Protein AF-A0A3P1W1K5-F1 (afdb_monomer_lite)

Sequence (170 aa):
MNVFEINNDNYIVKVIEEMDLRGAGVGTDLFSYENKNNKKYIGCGTLILIGYDTKKEYLYGKSEYGDKENGIGIYQDNNILIESDNLYAEHKTTEESDYSFKLLKKQCTEYFILNLKTGEYKGSLSEEQQQKILSEKEIKTPMLPIQNFLKLNGKKIKNYEEYEPWMTEH

Foldseek 3Di:
DQKFWDDDPFKIWIWAFFDCPPVPPDTAGWTWIAGPVQRFTWGAAHWWFFFADPVRQKTWTWGAHDDPVPTFIWGDGRPDTQGLVCQVVVDPDPVSSVVSVVVSRVRRGWIWMAGSPPRDIDIRDDPVRSVVVCVVVVTDPPDDGVVVVSVVRTDDDDPPPDDDPSRVDD

Radius of gyration: 16.0 Å; chains: 1; bounding box: 38×36×47 Å

pLDDT: mean 76.84, std 14.33, range [36.53, 94.38]

Structure (mmCIF, N/CA/C/O backbone):
data_AF-A0A3P1W1K5-F1
#
_entry.id   AF-A0A3P1W1K5-F1
#
loop_
_atom_site.group_PDB
_atom_site.id
_atom_site.type_symbol
_atom_site.label_atom_id
_atom_site.label_alt_id
_atom_site.label_comp_id
_atom_site.label_asym_id
_atom_site.label_entity_id
_atom_site.label_seq_id
_atom_site.pdbx_PDB_ins_code
_atom_site.Cartn_x
_atom_site.Cartn_y
_atom_site.Cartn_z
_atom_site.occupancy
_atom_site.B_iso_or_equiv
_atom_site.auth_seq_id
_atom_site.auth_comp_id
_atom_site.auth_asym_id
_atom_site.auth_atom_id
_atom_site.pdbx_PDB_model_num
ATOM 1 N N . MET A 1 1 ? -1.890 -19.242 0.880 1.00 79.88 1 MET A N 1
ATOM 2 C CA . MET A 1 1 ? -1.490 -17.834 0.995 1.00 79.88 1 MET A CA 1
ATOM 3 C C . MET A 1 1 ? -2.543 -17.082 1.787 1.00 79.88 1 MET A C 1
ATOM 5 O O . MET A 1 1 ? -3.724 -17.398 1.626 1.00 79.88 1 MET A O 1
ATOM 9 N N . ASN A 1 2 ? -2.150 -16.177 2.680 1.00 84.81 2 ASN A N 1
ATOM 10 C CA . ASN A 1 2 ? -3.080 -15.253 3.324 1.00 84.81 2 ASN A CA 1
ATOM 11 C C . ASN A 1 2 ? -3.266 -14.013 2.442 1.00 84.81 2 ASN A C 1
ATOM 13 O O . ASN A 1 2 ? -2.295 -13.436 1.968 1.00 84.81 2 ASN A O 1
ATOM 17 N N . VAL A 1 3 ? -4.514 -13.605 2.225 1.00 85.94 3 VAL A N 1
ATOM 18 C CA . VAL A 1 3 ? -4.849 -12.417 1.432 1.00 85.94 3 VAL A CA 1
ATOM 19 C C . VAL A 1 3 ? -5.779 -11.534 2.243 1.00 85.94 3 VAL A C 1
ATOM 21 O O . VAL A 1 3 ? -6.835 -11.983 2.693 1.00 85.94 3 VAL A O 1
ATOM 24 N N . PHE A 1 4 ? -5.393 -10.282 2.445 1.00 88.56 4 PHE A N 1
ATOM 25 C CA . PHE A 1 4 ? -6.287 -9.248 2.945 1.00 88.56 4 PHE A CA 1
ATOM 26 C C . PHE A 1 4 ? -6.848 -8.475 1.757 1.00 88.56 4 PHE A C 1
ATOM 28 O O . PHE A 1 4 ? -6.081 -7.945 0.963 1.00 88.56 4 PHE A O 1
ATOM 35 N N . GLU A 1 5 ? -8.172 -8.411 1.644 1.00 90.06 5 GLU A N 1
ATOM 36 C CA . GLU A 1 5 ? -8.848 -7.700 0.561 1.00 90.06 5 GLU A CA 1
ATOM 37 C C . GLU A 1 5 ? -10.037 -6.910 1.103 1.00 90.06 5 GLU A C 1
ATOM 39 O O . GLU A 1 5 ? -10.877 -7.447 1.836 1.00 90.06 5 GLU A O 1
ATOM 44 N N . ILE A 1 6 ? -10.120 -5.647 0.691 1.00 88.19 6 ILE A N 1
ATOM 45 C CA . ILE A 1 6 ? -11.325 -4.829 0.776 1.00 88.19 6 ILE A CA 1
ATOM 46 C C . ILE A 1 6 ? -11.682 -4.413 -0.642 1.00 88.19 6 ILE A C 1
ATOM 48 O O . ILE A 1 6 ? -10.870 -3.815 -1.338 1.00 88.19 6 ILE A O 1
ATOM 52 N N . ASN A 1 7 ? -12.904 -4.726 -1.051 1.00 89.50 7 ASN A N 1
ATOM 53 C CA . ASN A 1 7 ? -13.404 -4.463 -2.389 1.00 89.50 7 ASN A CA 1
ATOM 54 C C . ASN A 1 7 ? -14.827 -3.913 -2.280 1.00 89.50 7 ASN A C 1
ATOM 56 O O . ASN A 1 7 ? -15.683 -4.513 -1.623 1.00 89.50 7 ASN A O 1
ATOM 60 N N . ASN A 1 8 ? -15.057 -2.751 -2.880 1.00 85.69 8 ASN A N 1
ATOM 61 C CA . ASN A 1 8 ? -16.378 -2.164 -3.047 1.00 85.69 8 ASN A CA 1
ATOM 62 C C . ASN A 1 8 ? -16.465 -1.416 -4.384 1.00 85.69 8 ASN A C 1
ATOM 64 O O . ASN A 1 8 ? -15.518 -1.387 -5.168 1.00 85.69 8 ASN A O 1
ATOM 68 N N . ASP A 1 9 ? -17.608 -0.775 -4.626 1.00 85.81 9 ASP A N 1
ATOM 69 C CA . ASP A 1 9 ? -17.889 -0.085 -5.888 1.00 85.81 9 ASP A CA 1
ATOM 70 C C . ASP A 1 9 ? -16.880 1.032 -6.226 1.00 85.81 9 ASP A C 1
ATOM 72 O O . ASP A 1 9 ? -16.671 1.334 -7.400 1.00 85.81 9 ASP A O 1
ATOM 76 N N . ASN A 1 10 ? -16.233 1.629 -5.220 1.00 86.44 10 ASN A N 1
ATOM 77 C CA . ASN A 1 10 ? -15.352 2.787 -5.379 1.00 86.44 10 ASN A CA 1
ATOM 78 C C . ASN A 1 10 ? -13.867 2.420 -5.455 1.00 86.44 10 ASN A C 1
ATOM 80 O O . ASN A 1 10 ? -13.106 3.086 -6.163 1.00 86.44 10 ASN A O 1
ATOM 84 N N . TYR A 1 11 ? -13.434 1.413 -4.696 1.00 89.81 11 TYR A N 1
ATOM 85 C CA . TYR A 1 11 ? -12.019 1.082 -4.577 1.00 89.81 11 TYR A CA 1
ATOM 86 C C . TYR A 1 11 ? -11.777 -0.376 -4.173 1.00 89.81 11 TYR A C 1
ATOM 88 O O . TYR A 1 11 ? -12.639 -1.050 -3.598 1.00 89.81 11 TYR A O 1
ATOM 96 N N . ILE A 1 12 ? -10.557 -0.827 -4.447 1.00 88.88 12 ILE A N 1
ATOM 97 C CA . ILE A 1 12 ? -10.029 -2.137 -4.099 1.00 88.88 12 ILE A CA 1
ATOM 98 C C . ILE A 1 12 ? -8.686 -1.935 -3.393 1.00 88.88 12 ILE A C 1
ATOM 100 O O . ILE A 1 12 ? -7.846 -1.160 -3.838 1.00 88.88 12 ILE A O 1
ATOM 104 N N . VAL A 1 13 ? -8.489 -2.620 -2.272 1.00 89.38 13 VAL A N 1
ATOM 105 C CA . VAL A 1 13 ? -7.210 -2.722 -1.558 1.00 89.38 13 VAL A CA 1
ATOM 106 C C . VAL A 1 13 ? -6.915 -4.191 -1.380 1.00 89.38 13 VAL A C 1
ATOM 108 O O . VAL A 1 13 ? -7.760 -4.919 -0.853 1.00 89.38 13 VAL A O 1
ATOM 111 N N . LYS A 1 14 ? -5.708 -4.609 -1.746 1.00 87.94 14 LYS A N 1
ATOM 112 C CA . LYS A 1 14 ? -5.222 -5.965 -1.525 1.00 87.94 14 LYS A CA 1
ATOM 113 C C . LYS A 1 14 ? -3.825 -5.948 -0.924 1.00 87.94 14 LYS A C 1
ATOM 115 O O . LYS A 1 14 ? -2.962 -5.171 -1.325 1.00 87.94 14 LYS A O 1
ATOM 120 N N . VAL A 1 15 ? -3.621 -6.835 0.042 1.00 86.75 15 VAL A N 1
ATOM 121 C CA . VAL A 1 15 ? -2.298 -7.212 0.530 1.00 86.75 15 VAL A CA 1
ATOM 122 C C . VAL A 1 15 ? -2.193 -8.722 0.480 1.00 86.75 15 VAL A C 1
ATOM 124 O O . VAL A 1 15 ? -3.007 -9.431 1.082 1.00 86.75 15 VAL A O 1
ATOM 127 N N . ILE A 1 16 ? -1.204 -9.202 -0.255 1.00 80.69 16 ILE A N 1
ATOM 128 C CA . ILE A 1 16 ? -1.030 -10.619 -0.546 1.00 80.69 16 ILE A CA 1
ATOM 129 C C . ILE A 1 16 ? 0.242 -11.085 0.156 1.00 80.69 16 ILE A C 1
ATOM 131 O O . ILE A 1 16 ? 1.304 -10.519 -0.074 1.00 80.69 16 ILE A O 1
ATOM 135 N N . GLU A 1 17 ? 0.116 -12.085 1.033 1.00 78.25 17 GLU A N 1
ATOM 136 C CA . GLU A 1 17 ? 1.265 -12.706 1.702 1.00 78.25 17 GLU A CA 1
ATOM 137 C C . GLU A 1 17 ? 2.179 -13.368 0.673 1.00 78.25 17 GLU A C 1
ATOM 139 O O . GLU A 1 17 ? 1.679 -14.015 -0.237 1.00 78.25 17 GLU A O 1
ATOM 144 N N . GLU A 1 18 ? 3.491 -13.258 0.849 1.00 66.44 18 GLU A N 1
ATOM 145 C CA . GLU A 1 18 ? 4.524 -13.916 0.035 1.00 66.44 18 GLU A CA 1
ATOM 146 C C . GLU A 1 18 ? 4.130 -15.239 -0.669 1.00 66.44 18 GLU A C 1
ATOM 148 O O . GLU A 1 18 ? 3.812 -16.255 -0.038 1.00 66.44 18 GLU A O 1
ATOM 153 N N . MET A 1 19 ? 4.289 -15.252 -1.996 1.00 55.31 19 MET A N 1
ATOM 154 C CA . MET A 1 19 ? 4.485 -16.445 -2.825 1.00 55.31 19 MET A CA 1
ATOM 155 C C . MET A 1 19 ? 5.714 -16.222 -3.717 1.00 55.31 19 MET A C 1
ATOM 157 O O . MET A 1 19 ? 5.918 -15.110 -4.201 1.00 55.31 19 MET A O 1
ATOM 161 N N . ASP A 1 20 ? 6.492 -17.282 -3.975 1.00 52.34 20 ASP A N 1
ATOM 162 C CA . ASP A 1 20 ? 7.508 -17.337 -5.041 1.00 52.34 20 ASP A CA 1
ATOM 163 C C . ASP A 1 20 ? 6.815 -17.224 -6.411 1.00 52.34 20 ASP A C 1
ATOM 165 O O . ASP A 1 20 ? 6.586 -18.202 -7.129 1.00 52.34 20 ASP A O 1
ATOM 169 N N . LEU A 1 21 ? 6.396 -16.014 -6.758 1.00 46.38 21 LEU A N 1
ATOM 170 C CA . LEU A 1 21 ? 5.719 -15.710 -8.002 1.00 46.38 21 LEU A CA 1
ATOM 171 C C . LEU A 1 21 ? 6.785 -15.488 -9.081 1.00 46.38 21 LEU A C 1
ATOM 173 O O . LEU A 1 21 ? 7.549 -14.534 -9.025 1.00 46.38 21 LEU A O 1
ATOM 177 N N . ARG A 1 22 ? 6.799 -16.374 -10.088 1.00 44.44 22 ARG A N 1
ATOM 178 C CA . ARG A 1 22 ? 7.673 -16.359 -11.287 1.00 44.44 22 ARG A CA 1
ATOM 179 C C . ARG A 1 22 ? 9.096 -16.922 -11.134 1.00 44.44 22 ARG A C 1
ATOM 181 O O . ARG A 1 22 ? 9.934 -16.667 -11.991 1.00 44.44 22 ARG A O 1
ATOM 188 N N . GLY A 1 23 ? 9.396 -17.726 -10.111 1.00 36.53 23 GLY A N 1
ATOM 189 C CA . GLY A 1 23 ? 10.685 -18.445 -10.017 1.00 36.53 23 GLY A CA 1
ATOM 190 C C . GLY A 1 23 ? 11.927 -17.559 -9.817 1.00 36.53 23 GLY A C 1
ATOM 191 O O . GLY A 1 23 ? 13.026 -18.082 -9.638 1.00 36.53 23 GLY A O 1
ATOM 192 N N . ALA A 1 24 ? 11.756 -16.238 -9.795 1.00 39.03 24 ALA A N 1
ATOM 193 C CA . ALA A 1 24 ? 12.691 -15.286 -9.231 1.00 39.03 24 ALA A CA 1
ATOM 194 C C . ALA A 1 24 ? 12.308 -15.132 -7.757 1.00 39.03 24 ALA A C 1
ATOM 196 O O . ALA A 1 24 ? 11.242 -14.608 -7.450 1.00 39.03 24 ALA A O 1
ATOM 197 N N . GLY A 1 25 ? 13.123 -15.692 -6.862 1.00 39.62 25 GLY A N 1
ATOM 198 C CA . GLY A 1 25 ? 12.859 -15.774 -5.424 1.00 39.62 25 GLY A CA 1
ATOM 199 C C . GLY A 1 25 ? 12.844 -14.416 -4.723 1.00 39.62 25 GLY A C 1
ATOM 200 O O . GLY A 1 25 ? 13.736 -14.114 -3.934 1.00 39.62 25 GLY A O 1
ATOM 201 N N . VAL A 1 26 ? 11.835 -13.598 -5.006 1.00 45.59 26 VAL A N 1
ATOM 202 C CA . VAL A 1 26 ? 11.557 -12.345 -4.309 1.00 45.59 26 VAL A CA 1
ATOM 203 C C . VAL A 1 26 ? 10.178 -12.458 -3.696 1.00 45.59 26 VAL A C 1
ATOM 205 O O . VAL A 1 26 ? 9.188 -11.905 -4.171 1.00 45.59 26 VAL A O 1
ATOM 208 N N . GLY A 1 27 ? 10.137 -13.233 -2.619 1.00 51.47 27 GLY A N 1
ATOM 209 C CA . GLY A 1 27 ? 9.037 -13.201 -1.686 1.00 51.47 27 GLY A CA 1
ATOM 210 C C . GLY A 1 27 ? 8.935 -11.796 -1.093 1.00 51.47 27 GLY A C 1
ATOM 211 O O . GLY A 1 27 ? 9.810 -11.338 -0.364 1.00 51.47 27 GLY A O 1
ATOM 212 N N . THR A 1 28 ? 7.864 -11.082 -1.433 1.00 61.91 28 THR A N 1
ATOM 213 C CA . THR A 1 28 ? 7.465 -9.903 -0.672 1.00 61.91 28 THR A CA 1
ATOM 214 C C . THR A 1 28 ? 5.946 -9.812 -0.543 1.00 61.91 28 THR A C 1
ATOM 216 O O . THR A 1 28 ? 5.216 -10.263 -1.425 1.00 61.91 28 THR A O 1
ATOM 219 N N . ASP A 1 29 ? 5.467 -9.248 0.572 1.00 71.69 29 ASP A N 1
ATOM 220 C CA . ASP A 1 29 ? 4.042 -9.003 0.813 1.00 71.69 29 ASP A CA 1
ATOM 221 C C . ASP A 1 29 ? 3.542 -7.876 -0.105 1.00 71.69 29 ASP A C 1
ATOM 223 O O . ASP A 1 29 ? 3.778 -6.694 0.160 1.00 71.69 29 ASP A O 1
ATOM 227 N N . LEU A 1 30 ? 2.885 -8.236 -1.206 1.00 77.19 30 LEU A N 1
ATOM 228 C CA . LEU A 1 30 ? 2.544 -7.311 -2.285 1.00 77.19 30 LEU A CA 1
ATOM 229 C C . LEU A 1 30 ? 1.397 -6.375 -1.892 1.00 77.19 30 LEU A C 1
ATOM 231 O O . LEU A 1 30 ? 0.332 -6.837 -1.472 1.00 77.19 30 LEU A O 1
ATOM 235 N N . PHE A 1 31 ? 1.596 -5.070 -2.093 1.00 85.44 31 PHE A N 1
ATOM 236 C CA . PHE A 1 31 ? 0.558 -4.050 -1.948 1.00 85.44 31 PHE A CA 1
ATOM 237 C C . PHE A 1 31 ? -0.086 -3.699 -3.293 1.00 85.44 31 PHE A C 1
ATOM 239 O O . PHE A 1 31 ? 0.603 -3.359 -4.256 1.00 85.44 31 PHE A O 1
ATOM 246 N N . SER A 1 32 ? -1.419 -3.725 -3.334 1.00 86.69 32 SER A N 1
ATOM 247 C CA . SER A 1 32 ? -2.221 -3.246 -4.461 1.00 86.69 32 SER A CA 1
ATOM 248 C C . SER A 1 32 ? -3.358 -2.353 -3.959 1.00 86.69 32 SER A C 1
ATOM 250 O O . SER A 1 32 ? -4.047 -2.670 -2.983 1.00 86.69 32 SER A O 1
ATOM 252 N N . TYR A 1 33 ? -3.552 -1.221 -4.622 1.00 88.44 33 TYR A N 1
ATOM 253 C CA . TYR A 1 33 ? -4.627 -0.272 -4.380 1.00 88.44 33 TYR A CA 1
ATOM 254 C C . TYR A 1 33 ? -5.143 0.284 -5.704 1.00 88.44 33 TYR A C 1
ATOM 256 O O . TYR A 1 33 ? -4.390 0.826 -6.507 1.00 88.44 33 TYR A O 1
ATOM 264 N N . GLU A 1 34 ? -6.451 0.212 -5.894 1.00 88.44 34 GLU A N 1
ATOM 265 C CA . GLU A 1 34 ? -7.160 0.767 -7.036 1.00 88.44 34 GLU A CA 1
ATOM 266 C C . GLU A 1 34 ? -8.309 1.632 -6.530 1.00 88.44 34 GLU A C 1
ATOM 268 O O . GLU A 1 34 ? -9.124 1.189 -5.726 1.00 88.44 34 GLU A O 1
ATOM 273 N N . ASN A 1 35 ? -8.431 2.847 -7.049 1.00 87.06 35 ASN A N 1
ATOM 274 C CA . ASN A 1 35 ? -9.591 3.699 -6.851 1.00 87.06 35 ASN A CA 1
ATOM 275 C C . ASN A 1 35 ? -10.105 4.192 -8.197 1.00 87.06 35 ASN A C 1
ATOM 277 O O . ASN A 1 35 ? -9.464 4.968 -8.911 1.00 87.06 35 ASN A O 1
ATOM 281 N N . LYS A 1 36 ? -11.306 3.720 -8.524 1.00 80.69 36 LYS A N 1
ATOM 282 C CA . LYS A 1 36 ? -11.942 3.919 -9.826 1.00 80.69 36 LYS A CA 1
ATOM 283 C C . LYS A 1 36 ? -12.415 5.355 -10.011 1.00 80.69 36 LYS A C 1
ATOM 285 O O . LYS A 1 36 ? -12.452 5.850 -11.135 1.00 80.69 36 LYS A O 1
ATOM 290 N N . ASN A 1 37 ? -12.734 6.044 -8.914 1.00 82.62 37 ASN A N 1
ATOM 291 C CA . ASN A 1 37 ? -13.296 7.391 -8.954 1.00 82.62 37 ASN A CA 1
ATOM 292 C C . ASN A 1 37 ? -12.262 8.437 -9.377 1.00 82.62 37 ASN A C 1
ATOM 294 O O . ASN A 1 37 ? -12.593 9.359 -10.119 1.00 82.62 37 ASN A O 1
ATOM 298 N N . ASN A 1 38 ? -11.015 8.300 -8.922 1.00 81.31 38 ASN A N 1
ATOM 299 C CA . ASN A 1 38 ? -9.927 9.226 -9.248 1.00 81.31 38 ASN A CA 1
ATOM 300 C C . ASN A 1 38 ? -8.841 8.608 -10.140 1.00 81.31 38 ASN A C 1
ATOM 302 O O . ASN A 1 38 ? -7.794 9.225 -10.325 1.00 81.31 38 ASN A O 1
ATOM 306 N N . LYS A 1 39 ? -9.097 7.419 -10.708 1.00 81.50 39 LYS A N 1
ATOM 307 C CA . LYS A 1 39 ? -8.153 6.675 -11.556 1.00 81.50 39 LYS A CA 1
ATOM 308 C C . LYS A 1 39 ? -6.775 6.552 -10.905 1.00 81.50 39 LYS A C 1
ATOM 310 O O . LYS A 1 39 ? -5.754 6.839 -11.531 1.00 81.50 39 LYS A O 1
ATOM 315 N N . LYS A 1 40 ? -6.762 6.187 -9.625 1.00 84.81 40 LYS A N 1
ATOM 316 C CA . LYS A 1 40 ? -5.529 5.970 -8.877 1.00 84.81 40 LYS A CA 1
ATOM 317 C C . LYS A 1 40 ? -5.263 4.480 -8.770 1.00 84.81 40 LYS A C 1
ATOM 319 O O . LYS A 1 40 ? -6.065 3.771 -8.171 1.00 84.81 40 LYS A O 1
ATOM 324 N N . TYR A 1 41 ? -4.147 4.032 -9.325 1.00 84.94 41 TYR A N 1
ATOM 325 C CA . TYR A 1 41 ? -3.749 2.629 -9.342 1.00 84.94 41 TYR A CA 1
ATOM 326 C C . TYR A 1 41 ? -2.321 2.532 -8.825 1.00 84.94 41 TYR A C 1
ATOM 328 O O . TYR A 1 41 ? -1.423 3.203 -9.320 1.00 84.94 41 TYR A O 1
ATOM 336 N N . ILE A 1 42 ? -2.115 1.740 -7.787 1.00 83.12 42 ILE A N 1
ATOM 337 C CA . ILE A 1 42 ? -0.814 1.498 -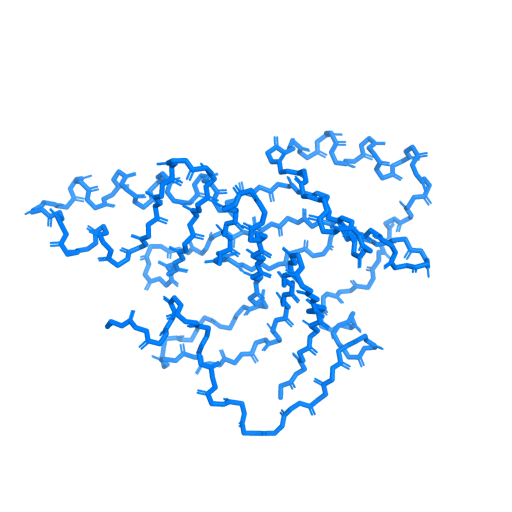7.182 1.00 83.12 42 ILE A CA 1
ATOM 338 C C . ILE A 1 42 ? -0.712 -0.006 -7.033 1.00 83.12 42 ILE A C 1
ATOM 340 O O . ILE A 1 42 ? -1.339 -0.584 -6.157 1.00 83.12 42 ILE A O 1
ATOM 344 N N . GLY A 1 43 ? 0.058 -0.636 -7.901 1.00 77.88 43 GLY A N 1
ATOM 345 C CA . GLY A 1 43 ? 0.435 -2.035 -7.788 1.00 77.88 43 GLY A CA 1
ATOM 346 C C . GLY A 1 43 ? 1.941 -2.076 -7.723 1.00 77.88 43 GLY A C 1
ATOM 347 O O . GLY A 1 43 ? 2.583 -2.344 -8.729 1.00 77.88 43 GLY A O 1
ATOM 348 N N . CYS A 1 44 ? 2.514 -1.707 -6.583 1.00 72.88 44 CYS A N 1
ATOM 349 C CA . CYS A 1 44 ? 3.957 -1.684 -6.443 1.00 72.88 44 CYS A CA 1
ATOM 350 C C . CYS A 1 44 ? 4.395 -2.170 -5.070 1.00 72.88 44 CYS A C 1
ATOM 352 O O . CYS A 1 44 ? 3.886 -1.699 -4.058 1.00 72.88 44 CYS A O 1
ATOM 354 N N . GLY A 1 45 ? 5.459 -2.971 -5.061 1.00 71.44 45 GLY A N 1
ATOM 355 C CA . GLY A 1 45 ? 6.343 -3.092 -3.910 1.00 71.44 45 GLY A CA 1
ATOM 356 C C . GLY A 1 45 ? 5.792 -3.851 -2.703 1.00 71.44 45 GLY A C 1
ATOM 357 O O . GLY A 1 45 ? 4.645 -4.295 -2.644 1.00 71.44 45 GLY A O 1
ATOM 358 N N . THR A 1 46 ? 6.678 -4.010 -1.727 1.00 80.88 46 THR A N 1
ATOM 359 C CA . THR A 1 46 ? 6.406 -4.659 -0.448 1.00 80.88 46 THR A CA 1
ATOM 360 C C . THR A 1 46 ? 5.691 -3.699 0.487 1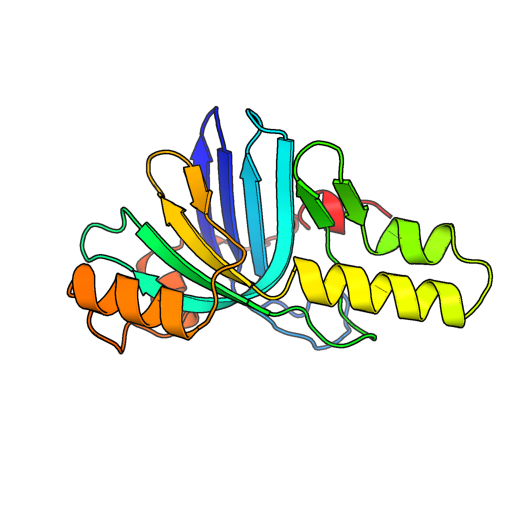.00 80.88 46 THR A C 1
ATOM 362 O O . THR A 1 46 ? 6.161 -2.578 0.706 1.00 80.88 46 THR A O 1
ATOM 365 N N . LEU A 1 47 ? 4.601 -4.144 1.112 1.00 85.44 47 LEU A N 1
ATOM 3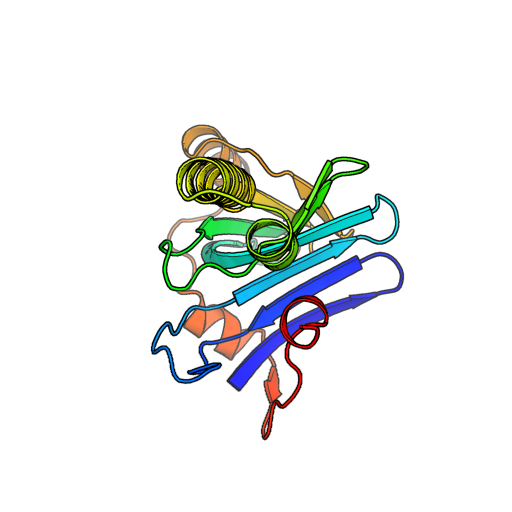66 C CA . LEU A 1 47 ? 3.994 -3.400 2.204 1.00 85.44 47 LEU A CA 1
ATOM 367 C C . LEU A 1 47 ? 4.803 -3.567 3.492 1.00 85.44 47 LEU A C 1
ATOM 369 O O . LEU A 1 47 ? 4.796 -4.624 4.121 1.00 85.44 47 LEU A O 1
ATOM 373 N N . ILE A 1 48 ? 5.374 -2.471 3.976 1.00 86.75 48 ILE A N 1
ATOM 374 C CA . ILE A 1 48 ? 5.819 -2.353 5.361 1.00 86.75 48 ILE A CA 1
ATOM 375 C C . ILE A 1 48 ? 4.694 -1.720 6.173 1.00 86.75 48 ILE A C 1
ATOM 377 O O . ILE A 1 48 ? 4.356 -0.543 6.016 1.00 86.75 48 ILE A O 1
ATOM 381 N N . LEU A 1 49 ? 4.109 -2.511 7.070 1.00 87.44 49 LEU A N 1
ATOM 382 C CA . LEU A 1 49 ? 3.075 -2.038 7.980 1.00 87.44 49 LEU A CA 1
ATOM 383 C C . LEU A 1 49 ? 3.699 -1.173 9.080 1.00 87.44 49 LEU A C 1
ATOM 385 O O . LEU A 1 49 ? 4.401 -1.674 9.955 1.00 87.44 49 LEU A O 1
ATOM 389 N N . ILE A 1 50 ? 3.417 0.127 9.046 1.00 88.44 50 ILE A N 1
ATOM 390 C CA . ILE A 1 50 ? 3.894 1.086 10.049 1.00 88.44 50 ILE A CA 1
ATOM 391 C C . ILE A 1 50 ? 2.893 1.184 11.207 1.00 88.44 50 ILE A C 1
ATOM 393 O O . ILE A 1 50 ? 3.277 1.327 12.367 1.00 88.44 50 ILE A O 1
ATOM 397 N N . GLY A 1 51 ? 1.598 1.064 10.911 1.00 86.31 51 GLY A N 1
ATOM 398 C CA . GLY A 1 51 ? 0.562 1.010 11.930 1.00 86.31 51 GLY A 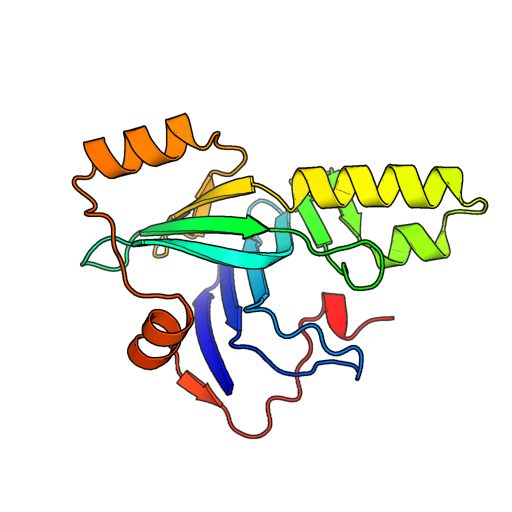CA 1
ATOM 399 C C . GLY A 1 51 ? -0.846 0.792 11.386 1.00 86.31 51 GLY A C 1
ATOM 400 O O . GLY A 1 51 ? -1.094 0.822 10.184 1.00 86.31 51 GLY A O 1
ATOM 401 N N . TYR A 1 52 ? -1.790 0.586 12.295 1.00 84.38 52 TYR A N 1
ATOM 402 C CA . TYR A 1 52 ? -3.226 0.593 12.028 1.00 84.38 52 TYR A CA 1
ATOM 403 C C . TYR A 1 52 ? -3.950 0.998 13.312 1.00 84.38 52 TYR A C 1
ATOM 405 O O . TYR A 1 52 ? -3.425 0.809 14.410 1.00 84.38 52 TYR A O 1
ATOM 413 N N . ASP A 1 53 ? -5.137 1.583 13.210 1.00 81.44 53 ASP A N 1
ATOM 414 C CA . ASP A 1 53 ? -5.947 1.875 14.393 1.00 81.44 53 ASP A CA 1
ATOM 415 C C . ASP A 1 53 ? -6.691 0.622 14.879 1.00 81.44 53 ASP A C 1
ATOM 417 O O . ASP A 1 53 ? -6.964 -0.309 14.126 1.00 81.44 53 ASP A O 1
ATOM 421 N N . THR A 1 54 ? -7.064 0.571 16.159 1.00 77.00 54 THR A N 1
ATOM 422 C CA . THR A 1 54 ? -7.728 -0.617 16.737 1.00 77.00 54 THR A CA 1
ATOM 423 C C . THR A 1 54 ? -9.065 -0.948 16.071 1.00 77.00 54 THR A C 1
ATOM 425 O O . THR A 1 54 ? -9.492 -2.104 16.084 1.00 77.00 54 THR A O 1
ATOM 428 N N . LYS A 1 55 ? -9.710 0.053 15.462 1.00 80.94 55 LYS A N 1
ATOM 429 C CA . LYS A 1 55 ? -10.946 -0.092 14.686 1.00 80.94 55 LYS A CA 1
ATOM 430 C C . LYS A 1 55 ? -10.703 -0.505 13.231 1.00 80.94 55 LYS A C 1
ATOM 432 O O . LYS A 1 55 ? -11.680 -0.794 12.545 1.00 80.94 55 LYS A O 1
ATOM 437 N N . LYS A 1 56 ? -9.441 -0.571 12.788 1.00 75.88 56 LYS A N 1
ATOM 438 C CA . LYS A 1 56 ? -9.017 -0.915 11.422 1.00 75.88 56 LYS A CA 1
ATOM 439 C C . LYS A 1 56 ? -9.691 -0.028 10.372 1.00 75.88 56 LYS A C 1
ATOM 441 O O . LYS A 1 56 ? -10.061 -0.487 9.299 1.00 75.88 56 LYS A O 1
ATOM 446 N N . GLU A 1 57 ? -9.910 1.235 10.717 1.00 87.75 57 GLU A N 1
ATOM 447 C CA . GLU A 1 57 ? -10.368 2.264 9.796 1.00 87.75 57 GLU A CA 1
ATOM 448 C C . GLU A 1 57 ? -9.213 2.812 8.961 1.00 87.75 57 GLU A C 1
ATOM 450 O O . GLU A 1 57 ? -9.433 3.194 7.818 1.00 87.75 57 GLU A O 1
ATOM 455 N N . TYR A 1 58 ? -7.991 2.817 9.495 1.00 90.50 58 TYR A N 1
ATOM 456 C CA . TYR A 1 58 ? -6.824 3.350 8.802 1.00 90.50 58 TYR A CA 1
ATOM 457 C C . TYR A 1 58 ? -5.688 2.339 8.762 1.00 90.50 58 TYR A C 1
ATOM 459 O O . TYR A 1 58 ? -5.326 1.741 9.778 1.00 90.50 58 TYR A O 1
ATOM 467 N N . LEU A 1 59 ? -5.090 2.217 7.582 1.00 90.50 59 LEU A N 1
ATOM 468 C CA . LEU A 1 59 ? -3.822 1.545 7.363 1.00 90.50 59 LEU A CA 1
ATOM 469 C C . LEU A 1 59 ? -2.736 2.608 7.177 1.00 90.50 59 LEU A C 1
ATOM 471 O O . LEU A 1 59 ? -2.865 3.502 6.340 1.00 90.50 59 LEU A O 1
ATOM 475 N N . TYR A 1 60 ? -1.670 2.500 7.960 1.00 91.94 60 TYR A N 1
ATOM 476 C CA . TYR A 1 60 ? -0.491 3.352 7.889 1.00 91.94 60 TYR A CA 1
ATOM 477 C C . TYR A 1 60 ? 0.645 2.491 7.363 1.00 91.94 60 TYR A C 1
ATOM 479 O O . TYR A 1 60 ? 1.110 1.576 8.048 1.00 91.94 60 TYR A O 1
ATOM 487 N N . GLY A 1 61 ? 1.071 2.757 6.139 1.00 90.75 61 GLY A N 1
ATOM 488 C CA . GLY A 1 61 ? 2.013 1.898 5.443 1.00 90.75 61 GLY A CA 1
ATOM 489 C C . GLY A 1 61 ? 3.177 2.671 4.861 1.00 90.75 61 GLY A C 1
ATOM 490 O O . GLY A 1 61 ? 3.146 3.895 4.723 1.00 90.75 61 GLY A O 1
ATOM 491 N N . LYS A 1 62 ? 4.205 1.913 4.516 1.00 90.00 62 LYS A N 1
ATOM 492 C CA . LYS A 1 62 ? 5.207 2.297 3.541 1.00 90.00 62 LYS A CA 1
ATOM 493 C C . LYS A 1 62 ? 5.184 1.235 2.456 1.00 90.00 62 LYS A C 1
ATOM 495 O O . LYS A 1 62 ? 5.266 0.051 2.767 1.00 90.00 62 LYS A O 1
ATOM 500 N N . SER A 1 63 ? 5.036 1.658 1.213 1.00 86.88 63 SER A N 1
ATOM 501 C CA . SER A 1 63 ? 5.315 0.794 0.072 1.00 86.88 63 SER A CA 1
ATOM 502 C C . SER A 1 63 ? 6.805 0.910 -0.234 1.00 86.88 63 SER A C 1
ATOM 504 O O . SER A 1 63 ? 7.335 2.022 -0.250 1.00 86.88 63 SER A O 1
ATOM 506 N N . GLU A 1 64 ? 7.498 -0.209 -0.427 1.00 83.69 64 GLU A N 1
ATOM 507 C CA . GLU A 1 64 ? 8.896 -0.229 -0.860 1.00 83.69 64 GLU A CA 1
ATOM 508 C C . GLU A 1 64 ? 9.036 -0.957 -2.187 1.00 83.69 64 GLU A C 1
ATOM 510 O O . GLU A 1 64 ? 8.738 -2.143 -2.307 1.00 83.69 64 GLU A O 1
ATOM 515 N N . TYR A 1 65 ? 9.516 -0.239 -3.199 1.00 74.94 65 TYR A N 1
ATOM 516 C CA . TYR A 1 65 ? 9.789 -0.842 -4.490 1.00 74.94 65 TYR A CA 1
ATOM 517 C C . TYR A 1 65 ? 11.103 -1.627 -4.455 1.00 74.94 65 TYR A C 1
ATOM 519 O O . TYR A 1 65 ? 12.128 -1.111 -3.994 1.00 74.94 65 TYR A O 1
ATOM 527 N N . GLY A 1 66 ? 11.061 -2.859 -4.967 1.00 68.25 66 GLY A N 1
ATOM 528 C CA . GLY A 1 66 ? 12.200 -3.772 -4.999 1.00 68.25 66 GLY A CA 1
ATOM 529 C C . GLY A 1 66 ? 13.359 -3.308 -5.889 1.00 68.25 66 GLY A C 1
ATOM 530 O O . GLY A 1 66 ? 13.385 -2.200 -6.435 1.00 68.25 66 GLY A O 1
ATOM 531 N N . ASP A 1 67 ? 14.358 -4.176 -6.025 1.00 63.38 67 ASP A N 1
ATOM 532 C CA . ASP A 1 67 ? 15.524 -3.929 -6.873 1.00 63.38 67 ASP A CA 1
ATOM 533 C C . ASP A 1 67 ? 15.235 -4.132 -8.366 1.00 63.38 67 ASP A C 1
ATOM 535 O O . ASP A 1 67 ? 14.230 -4.724 -8.759 1.00 63.38 67 ASP A O 1
ATOM 539 N N . LYS A 1 68 ? 16.147 -3.623 -9.208 1.00 56.22 68 LYS A N 1
ATOM 540 C CA . LYS A 1 68 ? 16.019 -3.542 -10.677 1.00 56.22 68 LYS A CA 1
ATOM 541 C C . LYS A 1 68 ? 15.659 -4.853 -11.365 1.00 56.22 68 LYS A C 1
ATOM 543 O O . LYS A 1 68 ? 15.004 -4.835 -12.397 1.00 56.22 68 LYS A O 1
ATOM 548 N N . GLU A 1 69 ? 16.069 -5.971 -10.788 1.00 55.56 69 GLU A N 1
ATOM 549 C CA . GLU A 1 69 ? 15.874 -7.295 -11.374 1.00 55.56 69 GLU A CA 1
ATOM 550 C C . GLU A 1 69 ? 14.486 -7.889 -11.086 1.00 55.56 69 GLU A C 1
ATOM 552 O O . GLU A 1 69 ? 14.089 -8.822 -11.773 1.00 55.56 69 GLU A O 1
ATOM 557 N N . ASN A 1 70 ? 13.736 -7.347 -10.114 1.00 54.53 70 ASN A N 1
ATOM 558 C CA . ASN A 1 70 ? 12.480 -7.942 -9.628 1.00 54.53 70 ASN A CA 1
ATOM 559 C C . ASN A 1 70 ? 11.338 -6.930 -9.412 1.00 54.53 70 ASN A C 1
ATOM 561 O O . ASN A 1 70 ? 10.239 -7.308 -9.012 1.00 54.53 70 ASN A O 1
ATOM 565 N N . GLY A 1 71 ? 11.583 -5.639 -9.647 1.00 56.38 71 GLY A N 1
ATOM 566 C CA . GLY A 1 71 ? 10.556 -4.608 -9.569 1.00 56.38 71 GLY A CA 1
ATOM 567 C C . GLY A 1 71 ? 9.660 -4.635 -10.804 1.00 56.38 71 GLY A C 1
ATOM 568 O O . GLY A 1 71 ? 10.056 -4.127 -11.852 1.00 56.38 71 GLY A O 1
ATOM 569 N N . ILE A 1 72 ? 8.460 -5.193 -10.656 1.00 62.31 72 ILE A N 1
ATOM 570 C CA . ILE A 1 72 ? 7.327 -5.010 -11.571 1.00 62.31 72 ILE A CA 1
ATOM 571 C C . ILE A 1 72 ? 6.311 -4.152 -10.821 1.00 62.31 72 ILE A C 1
ATOM 573 O O . ILE A 1 72 ? 6.079 -4.372 -9.627 1.00 62.31 72 ILE A O 1
ATOM 577 N N . GLY A 1 73 ? 5.729 -3.157 -11.483 1.00 70.25 73 GLY A N 1
ATOM 578 C CA . GLY A 1 73 ? 4.674 -2.381 -10.857 1.00 70.25 73 GLY A CA 1
ATOM 579 C C . GLY A 1 73 ? 4.037 -1.321 -11.735 1.00 70.25 73 GLY A C 1
ATOM 580 O O . GLY A 1 73 ? 4.604 -0.874 -12.733 1.00 70.25 73 GLY A O 1
ATOM 581 N N . ILE A 1 74 ? 2.847 -0.913 -11.308 1.00 73.25 74 ILE A N 1
ATOM 582 C CA . ILE A 1 74 ? 2.051 0.151 -11.907 1.00 73.25 74 ILE A CA 1
ATOM 583 C C . ILE A 1 74 ? 1.862 1.276 -10.898 1.00 73.25 74 ILE A C 1
ATOM 585 O O . ILE A 1 74 ? 1.409 1.062 -9.772 1.00 73.25 74 ILE A O 1
ATOM 589 N N . TYR A 1 75 ? 2.177 2.492 -11.322 1.00 79.19 75 TYR A N 1
ATOM 590 C CA . TYR A 1 75 ? 1.769 3.705 -10.640 1.00 79.19 75 TYR A CA 1
ATOM 591 C C . TYR A 1 75 ? 0.962 4.566 -11.602 1.00 79.19 75 TYR A C 1
ATOM 593 O O . TYR A 1 75 ? 1.481 5.058 -12.605 1.00 79.19 75 TYR A O 1
ATOM 601 N N . GLN A 1 76 ? -0.298 4.790 -11.258 1.00 80.44 76 GLN A N 1
ATOM 602 C CA . GLN A 1 76 ? -1.168 5.731 -11.926 1.00 80.44 76 GLN A CA 1
ATOM 603 C C . GLN A 1 76 ? -1.761 6.708 -10.917 1.00 80.44 76 GLN A C 1
ATOM 605 O O . GLN A 1 76 ? -2.421 6.310 -9.956 1.00 80.44 76 GLN A O 1
ATOM 610 N N . ASP A 1 77 ? -1.572 7.998 -11.172 1.00 79.19 77 ASP A N 1
ATOM 611 C CA . ASP A 1 77 ? -2.270 9.071 -10.474 1.00 79.19 77 ASP A CA 1
ATOM 612 C C . ASP A 1 77 ? -2.772 10.080 -11.514 1.00 79.19 77 ASP A C 1
ATOM 614 O O . ASP A 1 77 ? -1.997 10.803 -12.151 1.00 79.19 77 ASP A O 1
ATOM 618 N N . ASN A 1 78 ? -4.091 10.100 -11.723 1.00 78.06 78 ASN A N 1
ATOM 619 C CA . ASN A 1 78 ? -4.750 10.880 -12.767 1.00 78.06 78 ASN A CA 1
ATOM 620 C C . ASN A 1 78 ? -4.202 10.565 -14.178 1.00 78.06 78 ASN A C 1
ATOM 622 O O . ASN A 1 78 ? -4.488 9.506 -14.737 1.00 78.06 78 ASN A O 1
ATOM 626 N N . ASN A 1 79 ? -3.449 11.502 -14.767 1.00 73.81 79 ASN A N 1
ATOM 627 C CA . ASN A 1 79 ? -2.882 11.396 -16.118 1.00 73.81 79 ASN A CA 1
ATOM 628 C C . ASN A 1 79 ? -1.447 10.852 -16.125 1.00 73.81 79 ASN A C 1
ATOM 630 O O . ASN A 1 79 ? -0.890 10.632 -17.197 1.00 73.81 79 ASN A O 1
ATOM 634 N N . ILE A 1 80 ? -0.824 10.700 -14.955 1.00 76.94 80 ILE A N 1
ATOM 635 C CA . ILE A 1 80 ? 0.503 10.101 -14.843 1.00 76.94 80 ILE A CA 1
ATOM 636 C C . ILE A 1 80 ? 0.285 8.598 -14.781 1.00 76.94 80 ILE A C 1
ATOM 638 O O . ILE A 1 80 ? -0.357 8.139 -13.844 1.00 76.94 80 ILE A O 1
ATOM 642 N N . LEU A 1 81 ? 0.809 7.866 -15.760 1.00 77.62 81 LEU A N 1
ATOM 643 C CA . LEU A 1 81 ? 0.861 6.408 -15.778 1.00 77.62 81 LEU A CA 1
ATOM 644 C C . LEU A 1 81 ? 2.313 5.987 -15.981 1.00 77.62 81 LEU A C 1
ATOM 646 O O . LEU A 1 81 ? 2.977 6.465 -16.901 1.00 77.62 81 LEU A O 1
ATOM 650 N N . ILE A 1 82 ? 2.804 5.124 -15.102 1.00 72.69 82 ILE A N 1
ATOM 651 C CA . ILE A 1 82 ? 4.120 4.505 -15.198 1.00 72.69 82 ILE A CA 1
ATOM 652 C C . ILE A 1 82 ? 3.914 3.020 -14.926 1.00 72.69 82 ILE A C 1
ATOM 654 O O . ILE A 1 82 ? 3.513 2.640 -13.830 1.00 72.69 82 ILE A O 1
ATOM 658 N N . GLU A 1 83 ? 4.197 2.194 -15.920 1.00 72.44 83 GLU A N 1
ATOM 659 C CA . GLU A 1 83 ? 4.065 0.740 -15.850 1.00 72.44 83 GLU A CA 1
ATOM 660 C C . GLU A 1 83 ? 5.400 0.128 -16.227 1.00 72.44 83 GLU A C 1
ATOM 662 O O . GLU A 1 83 ? 5.924 0.448 -17.292 1.00 72.44 83 GLU A O 1
ATOM 667 N N . SER A 1 84 ? 5.950 -0.744 -15.381 1.00 65.19 84 SER A N 1
ATOM 668 C CA . SER A 1 84 ? 7.249 -1.389 -15.617 1.00 65.19 84 SER A CA 1
ATOM 669 C C . SER A 1 84 ? 7.380 -1.986 -17.020 1.00 65.19 84 SER A C 1
ATOM 671 O O . SER A 1 84 ? 8.428 -1.843 -17.646 1.00 65.19 84 SER A O 1
ATOM 673 N N . ASP A 1 85 ? 6.313 -2.588 -17.540 1.00 60.84 85 ASP A N 1
ATOM 674 C CA . ASP A 1 85 ? 6.352 -3.366 -18.781 1.00 60.84 85 ASP A CA 1
ATOM 675 C C . ASP A 1 85 ? 6.408 -2.462 -20.021 1.00 60.84 85 ASP A C 1
ATOM 677 O O . ASP A 1 85 ? 7.164 -2.732 -20.959 1.00 60.84 85 ASP A O 1
ATOM 681 N N . ASN A 1 86 ? 5.734 -1.308 -19.972 1.00 57.31 86 ASN A N 1
ATOM 682 C CA . ASN A 1 86 ? 5.850 -0.269 -20.997 1.00 57.31 86 ASN A CA 1
ATOM 683 C C . ASN A 1 86 ? 7.247 0.368 -21.013 1.00 57.31 86 ASN A C 1
ATOM 685 O O . ASN A 1 86 ? 7.749 0.739 -22.071 1.00 57.31 86 ASN A O 1
ATOM 689 N N . LEU A 1 87 ? 7.943 0.409 -19.873 1.00 55.66 87 LEU A N 1
ATOM 690 C CA . LEU A 1 87 ? 9.319 0.911 -19.815 1.00 55.66 87 LEU A CA 1
ATOM 691 C C . LEU A 1 87 ? 10.299 -0.059 -20.503 1.00 55.66 87 LEU A C 1
ATOM 693 O O . LEU A 1 87 ? 11.242 0.378 -21.153 1.00 55.66 87 LEU A O 1
ATOM 697 N N . TYR A 1 88 ? 10.099 -1.376 -20.428 1.00 53.19 88 TYR A N 1
ATOM 698 C CA . TYR A 1 88 ? 10.964 -2.321 -21.151 1.00 53.19 88 TYR A CA 1
ATOM 699 C C . TYR A 1 88 ? 10.627 -2.429 -22.645 1.00 53.19 88 TYR A C 1
ATOM 701 O O . TYR A 1 88 ? 11.538 -2.617 -23.452 1.00 53.19 88 TYR A O 1
ATOM 709 N N . ALA A 1 89 ? 9.353 -2.291 -23.024 1.00 53.84 89 ALA A N 1
ATOM 710 C CA . ALA A 1 89 ? 8.917 -2.381 -24.417 1.00 53.84 89 ALA A CA 1
ATOM 711 C C . ALA A 1 89 ? 9.199 -1.104 -25.239 1.00 53.84 89 ALA A C 1
ATOM 713 O O . ALA A 1 89 ? 9.442 -1.198 -26.445 1.00 53.84 89 ALA A O 1
ATOM 714 N N . GLU A 1 90 ? 9.198 0.081 -24.614 1.00 52.72 90 GLU A N 1
ATOM 715 C CA . GLU A 1 90 ? 9.362 1.366 -25.315 1.00 52.72 90 GLU A CA 1
ATOM 716 C C . GLU A 1 90 ? 10.797 1.925 -25.303 1.00 52.72 90 GLU A C 1
ATOM 718 O O . GLU A 1 90 ? 11.127 2.790 -26.123 1.00 52.72 90 GLU A O 1
ATOM 723 N N . HIS A 1 91 ? 11.681 1.444 -24.422 1.00 54.88 91 HIS A N 1
ATOM 724 C CA . HIS A 1 91 ? 13.050 1.958 -24.316 1.00 54.88 91 HIS A CA 1
ATOM 725 C C . HIS A 1 91 ? 14.031 1.223 -25.229 1.00 54.88 91 HIS A C 1
ATOM 727 O O . HIS A 1 91 ? 14.190 0.005 -25.183 1.00 54.88 91 HIS A O 1
ATOM 733 N N . LYS A 1 92 ? 14.737 1.994 -26.064 1.00 57.16 92 LYS A N 1
ATOM 734 C CA . LYS A 1 92 ? 15.701 1.477 -27.050 1.00 57.16 92 LYS A CA 1
ATOM 735 C C . LYS A 1 92 ? 17.113 1.368 -26.471 1.00 57.16 92 LYS A C 1
ATOM 737 O O . LYS A 1 92 ? 17.987 0.787 -27.115 1.00 57.16 92 LYS A O 1
ATOM 742 N N . THR A 1 93 ? 17.348 1.938 -25.284 1.00 69.69 93 THR A N 1
ATOM 743 C CA . THR A 1 93 ? 18.668 2.043 -24.646 1.00 69.69 93 THR A CA 1
ATOM 744 C C . THR A 1 93 ? 18.633 1.751 -23.139 1.00 69.69 93 THR A C 1
ATOM 746 O O . THR A 1 93 ? 17.618 1.932 -22.467 1.00 69.69 93 THR A O 1
ATOM 749 N N . THR A 1 94 ? 19.776 1.334 -22.581 1.00 73.00 94 THR A N 1
ATOM 750 C CA . THR A 1 94 ? 19.943 1.061 -21.140 1.00 73.00 94 THR A CA 1
ATOM 751 C C . THR A 1 94 ? 19.693 2.295 -20.265 1.00 73.00 94 THR A C 1
ATOM 753 O O . THR A 1 94 ? 19.140 2.166 -19.176 1.00 73.00 94 THR A O 1
ATOM 756 N N . GLU A 1 95 ? 20.067 3.490 -20.737 1.00 74.06 95 GLU A N 1
ATOM 757 C CA . GLU A 1 95 ? 19.910 4.746 -19.986 1.00 74.06 95 GLU A CA 1
ATOM 758 C C . GLU A 1 95 ? 18.438 5.129 -19.786 1.00 74.06 95 GLU A C 1
ATOM 760 O O . GLU A 1 95 ? 18.051 5.560 -18.698 1.00 74.06 95 GLU A O 1
ATOM 765 N N . GLU A 1 96 ? 17.605 4.935 -20.811 1.00 68.25 96 GLU A N 1
ATOM 766 C CA . GLU A 1 96 ? 16.164 5.193 -20.739 1.00 68.25 96 GLU A CA 1
ATOM 767 C C . GLU A 1 96 ? 15.475 4.218 -19.770 1.00 68.25 96 GLU A C 1
ATOM 769 O O . GLU A 1 96 ? 14.699 4.639 -18.912 1.00 68.25 96 GLU A O 1
ATOM 774 N N . SER A 1 97 ? 15.844 2.932 -19.819 1.00 70.38 97 SER A N 1
ATOM 775 C CA . SER A 1 97 ? 15.377 1.921 -18.858 1.00 70.38 97 SER A CA 1
ATOM 776 C C . SER A 1 97 ? 15.771 2.267 -17.412 1.00 70.38 97 SER A C 1
ATOM 778 O O . SER A 1 97 ? 14.936 2.206 -16.507 1.00 70.38 97 SER A O 1
ATOM 780 N N . ASP A 1 98 ? 17.014 2.710 -17.181 1.00 75.44 98 ASP A N 1
ATOM 781 C CA . ASP A 1 98 ? 17.489 3.132 -15.856 1.00 75.44 98 ASP A CA 1
ATOM 782 C C . ASP A 1 98 ? 16.748 4.358 -15.315 1.00 75.44 98 ASP A C 1
ATOM 784 O O . ASP A 1 98 ? 16.462 4.440 -14.115 1.00 75.44 98 ASP A O 1
ATOM 788 N N . TYR A 1 99 ? 16.459 5.333 -16.177 1.00 74.00 99 TYR A N 1
ATOM 789 C CA . TYR A 1 99 ? 15.700 6.524 -15.803 1.00 74.00 99 TYR A CA 1
ATOM 790 C C . TYR A 1 99 ? 14.283 6.159 -15.355 1.00 74.00 99 TYR A C 1
ATOM 792 O O . TYR A 1 99 ? 13.824 6.583 -14.291 1.00 74.00 99 TYR A O 1
ATOM 800 N N . SER A 1 100 ? 13.622 5.318 -16.134 1.00 70.94 100 SER A N 1
ATOM 801 C CA . SER A 1 100 ? 12.252 4.894 -15.900 1.00 70.94 100 SER A CA 1
ATOM 802 C C . SER A 1 100 ? 12.099 4.018 -14.663 1.00 70.94 100 SER A C 1
ATOM 804 O O . SER A 1 100 ? 11.199 4.246 -13.852 1.00 70.94 100 SER A O 1
ATOM 806 N N . PHE A 1 101 ? 13.050 3.113 -14.422 1.00 75.25 101 PHE A N 1
ATOM 807 C CA . PHE A 1 101 ? 13.118 2.364 -13.171 1.00 75.25 101 PHE A CA 1
ATOM 808 C C . PHE A 1 101 ? 13.271 3.289 -11.956 1.00 75.25 101 PHE A C 1
ATOM 810 O O . PHE A 1 101 ? 12.587 3.116 -10.948 1.00 75.25 101 PHE A O 1
ATOM 817 N N . LYS A 1 102 ? 14.141 4.307 -12.035 1.00 79.19 102 LYS A N 1
ATOM 818 C CA . LYS A 1 102 ? 14.300 5.297 -10.953 1.00 79.19 102 LYS A CA 1
ATOM 819 C C . LYS A 1 102 ? 13.015 6.079 -10.708 1.00 79.19 102 LYS A C 1
ATOM 821 O O . LYS A 1 102 ? 12.704 6.371 -9.553 1.00 79.19 102 LYS A O 1
ATOM 826 N N . LEU A 1 103 ? 12.285 6.426 -11.767 1.00 78.31 103 LEU A N 1
ATOM 827 C CA . LEU A 1 103 ? 11.015 7.132 -11.655 1.00 78.31 103 LEU A CA 1
ATOM 828 C C . LEU A 1 103 ? 9.962 6.257 -10.966 1.00 78.31 103 LEU A C 1
ATOM 830 O O . LEU A 1 103 ? 9.367 6.702 -9.987 1.00 78.31 103 LEU A O 1
ATOM 834 N N . LEU A 1 104 ? 9.794 5.011 -11.411 1.00 77.06 104 LEU A N 1
ATOM 835 C CA . LEU A 1 104 ? 8.850 4.068 -10.815 1.00 77.06 104 LEU A CA 1
ATOM 836 C C . LEU A 1 104 ? 9.221 3.759 -9.360 1.00 77.06 104 LEU A C 1
ATOM 838 O O . LEU A 1 104 ? 8.389 3.923 -8.475 1.00 77.06 104 LEU A O 1
ATOM 842 N N . LYS A 1 105 ? 10.498 3.464 -9.073 1.00 80.75 105 LYS A N 1
ATOM 843 C CA . LYS A 1 105 ? 11.002 3.277 -7.702 1.00 80.75 105 LYS A CA 1
ATOM 844 C C . LYS A 1 105 ? 10.672 4.463 -6.806 1.00 80.75 105 LYS A C 1
ATOM 846 O O . LYS A 1 105 ? 10.275 4.265 -5.662 1.00 80.75 105 LYS A O 1
ATOM 851 N N . LYS A 1 106 ? 10.815 5.688 -7.317 1.00 82.56 106 LYS A N 1
ATOM 852 C CA . LYS A 1 106 ? 10.496 6.911 -6.575 1.00 82.56 106 LYS A CA 1
ATOM 853 C C . LYS A 1 106 ? 8.999 7.048 -6.285 1.00 82.56 106 LYS A C 1
ATOM 855 O O . LYS A 1 106 ? 8.666 7.473 -5.188 1.00 82.56 106 LYS A O 1
ATOM 860 N N . GLN A 1 107 ? 8.123 6.720 -7.234 1.00 80.88 107 GLN A N 1
ATOM 861 C CA . GLN A 1 107 ? 6.670 6.839 -7.040 1.00 80.88 107 GLN A CA 1
ATOM 862 C C . GLN A 1 107 ? 6.095 5.700 -6.193 1.00 80.88 107 GLN A C 1
ATOM 864 O O . GLN A 1 107 ? 5.225 5.915 -5.359 1.00 80.88 107 GLN A O 1
ATOM 869 N N . CYS A 1 108 ? 6.622 4.492 -6.368 1.00 79.25 108 CYS A N 1
ATOM 870 C CA . CYS A 1 108 ? 6.198 3.299 -5.650 1.00 79.25 108 CYS A CA 1
ATOM 871 C C . CYS A 1 108 ? 6.809 3.185 -4.240 1.00 79.25 108 CYS A C 1
ATOM 873 O O . CYS A 1 108 ? 6.355 2.354 -3.455 1.00 79.25 108 CYS A O 1
ATOM 875 N N . THR A 1 109 ? 7.845 3.973 -3.919 1.00 86.25 109 THR A N 1
ATOM 876 C CA . THR A 1 109 ? 8.451 4.014 -2.579 1.00 86.25 109 THR A CA 1
ATOM 877 C C . THR A 1 109 ? 7.976 5.241 -1.818 1.00 86.25 109 THR A C 1
ATOM 879 O O . THR A 1 109 ? 8.581 6.310 -1.896 1.00 86.25 109 THR A O 1
ATOM 882 N N . GLU A 1 110 ? 6.901 5.090 -1.052 1.00 87.62 110 GLU A N 1
ATOM 883 C CA . GLU A 1 110 ? 6.308 6.194 -0.301 1.00 87.62 110 GLU A CA 1
ATOM 884 C C . GLU A 1 110 ? 5.698 5.739 1.025 1.00 87.62 110 GLU A C 1
ATOM 886 O O . GLU A 1 110 ? 5.248 4.600 1.169 1.00 87.62 110 GLU A O 1
ATOM 891 N N . TYR A 1 111 ? 5.660 6.656 1.995 1.00 91.81 111 TYR A N 1
ATOM 892 C CA . TYR A 1 111 ? 4.791 6.516 3.158 1.00 91.81 111 TYR A CA 1
ATOM 893 C C . TYR A 1 111 ? 3.390 6.998 2.798 1.00 91.81 111 TYR A C 1
ATOM 895 O O . TYR A 1 111 ? 3.220 8.017 2.117 1.00 91.81 111 TYR A O 1
ATOM 903 N N . PHE A 1 112 ? 2.390 6.280 3.296 1.00 92.56 112 PHE A N 1
ATOM 904 C CA . PHE A 1 112 ? 0.999 6.563 3.001 1.00 92.56 112 PHE A CA 1
ATOM 905 C C . PHE A 1 112 ? 0.068 6.315 4.188 1.00 92.56 112 PHE A C 1
ATOM 907 O O . PHE A 1 112 ? 0.386 5.627 5.167 1.00 92.56 112 PHE A O 1
ATOM 914 N 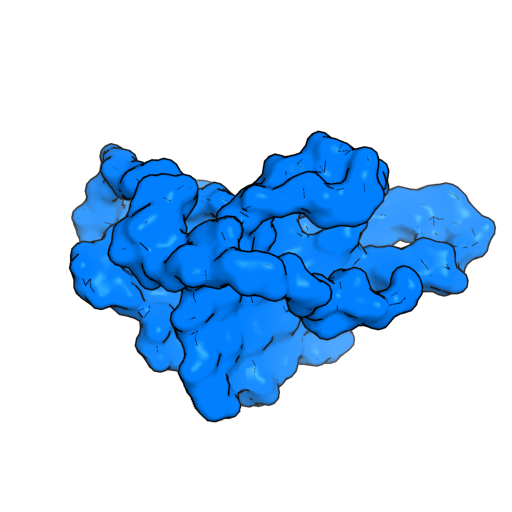N . ILE A 1 113 ? -1.130 6.876 4.052 1.00 93.44 113 ILE A N 1
ATOM 915 C CA . ILE A 1 113 ? -2.287 6.627 4.903 1.00 93.44 113 ILE A CA 1
ATOM 916 C C . ILE A 1 113 ? -3.447 6.258 3.996 1.00 93.44 113 ILE A C 1
ATOM 918 O O . ILE A 1 113 ? -3.745 6.969 3.036 1.00 93.44 113 ILE A O 1
ATOM 922 N N . LEU A 1 114 ? -4.116 5.166 4.330 1.00 92.94 114 LEU A N 1
ATOM 923 C CA . LEU A 1 114 ? -5.262 4.667 3.596 1.00 92.94 114 LEU A CA 1
ATOM 924 C C . LEU A 1 114 ? -6.442 4.502 4.549 1.00 92.94 114 LEU A C 1
ATOM 926 O O . LEU A 1 114 ? -6.357 3.765 5.531 1.00 92.94 114 LEU A O 1
ATOM 930 N N . ASN A 1 115 ? -7.551 5.170 4.246 1.00 92.94 115 ASN A N 1
ATOM 931 C CA . ASN A 1 115 ? -8.818 4.950 4.930 1.00 92.94 115 ASN A CA 1
ATOM 932 C C . ASN A 1 115 ? -9.504 3.703 4.347 1.00 92.94 115 ASN A C 1
ATOM 934 O O . ASN A 1 115 ? -10.000 3.720 3.224 1.00 92.94 115 ASN A O 1
ATOM 938 N N . LEU A 1 116 ? -9.571 2.630 5.131 1.00 89.88 116 LEU A N 1
ATOM 939 C CA . LEU A 1 116 ? -10.155 1.332 4.779 1.00 89.88 116 LEU A CA 1
ATOM 940 C C . LEU A 1 116 ? -11.694 1.325 4.760 1.00 89.88 116 LEU A C 1
ATOM 942 O O . LEU A 1 116 ? -12.303 0.291 4.498 1.00 89.88 116 LEU A O 1
ATOM 946 N N . LYS A 1 117 ? -12.356 2.447 5.059 1.00 89.38 117 LYS A N 1
ATOM 947 C CA . LYS A 1 117 ? -13.807 2.605 4.866 1.00 89.38 117 LYS A CA 1
ATOM 948 C C . LYS A 1 117 ? -14.115 3.363 3.585 1.00 89.38 117 LYS A C 1
ATOM 950 O O . LYS A 1 117 ? -14.971 2.929 2.822 1.00 89.38 117 LYS A O 1
ATOM 955 N N . THR A 1 118 ? -13.432 4.481 3.355 1.00 90.69 118 THR A N 1
ATOM 956 C CA . THR A 1 118 ? -13.730 5.387 2.234 1.00 90.69 118 THR A CA 1
ATOM 957 C C . THR A 1 118 ? -12.877 5.131 0.999 1.00 90.69 118 THR A C 1
ATOM 959 O O . THR A 1 118 ? -13.270 5.531 -0.093 1.00 90.69 118 THR A O 1
ATOM 962 N N . GLY A 1 119 ? -11.724 4.480 1.155 1.00 89.50 119 GLY A N 1
ATOM 963 C CA . GLY A 1 119 ? -10.721 4.361 0.101 1.00 89.50 119 GLY A CA 1
ATOM 964 C C . GLY A 1 119 ? -9.953 5.653 -0.128 1.00 89.50 119 GLY A C 1
ATOM 965 O O . GLY A 1 119 ? -9.364 5.826 -1.184 1.00 89.50 119 GLY A O 1
ATOM 966 N N . GLU A 1 120 ? -9.982 6.606 0.804 1.00 92.00 120 GLU A N 1
ATOM 967 C CA . GLU A 1 120 ? -9.160 7.807 0.689 1.00 92.00 120 GLU A CA 1
ATOM 968 C C . GLU A 1 120 ? -7.686 7.446 0.909 1.00 92.00 120 GLU A C 1
ATOM 970 O O . GLU A 1 120 ? -7.313 6.941 1.971 1.00 92.00 120 GLU A O 1
ATOM 975 N N . TYR A 1 121 ? -6.857 7.707 -0.103 1.00 90.88 121 TYR A N 1
ATOM 976 C CA . TYR A 1 121 ? -5.422 7.442 -0.088 1.00 90.88 121 TYR A CA 1
ATOM 977 C C . TYR A 1 121 ? -4.632 8.749 -0.069 1.00 90.88 121 TYR A C 1
ATOM 979 O O . TYR A 1 121 ? -4.724 9.562 -0.994 1.00 90.88 121 TYR A O 1
ATOM 987 N N . LYS A 1 122 ? -3.797 8.917 0.955 1.00 91.75 122 LYS A N 1
ATOM 988 C CA . LYS A 1 122 ? -2.845 10.019 1.083 1.00 91.75 122 LYS A CA 1
ATOM 989 C C . LYS A 1 122 ? -1.423 9.465 1.060 1.00 91.75 122 LYS A C 1
ATOM 991 O O . LYS A 1 122 ? -0.962 8.936 2.068 1.00 91.75 122 LYS A O 1
ATOM 996 N N . GLY A 1 123 ? -0.754 9.598 -0.081 1.00 89.62 123 GLY A N 1
ATOM 997 C CA . GLY A 1 123 ? 0.643 9.198 -0.274 1.00 89.62 123 GLY A CA 1
ATOM 998 C C . GLY A 1 123 ? 1.638 10.346 -0.100 1.00 89.62 123 GLY A C 1
ATOM 999 O O . GLY A 1 123 ? 1.287 11.441 0.348 1.00 89.62 123 GLY A O 1
ATOM 1000 N N . SER A 1 124 ? 2.876 10.076 -0.506 1.00 87.75 124 SER A N 1
ATOM 1001 C CA . SER A 1 124 ? 4.013 10.993 -0.608 1.00 87.75 124 SER A CA 1
ATOM 1002 C C . SER A 1 124 ? 4.351 11.689 0.706 1.00 87.75 124 SER A C 1
ATOM 1004 O O . SER A 1 124 ? 4.786 12.843 0.733 1.00 87.75 124 SER A O 1
ATOM 1006 N N . LEU A 1 125 ? 4.140 10.976 1.812 1.00 91.00 125 LEU A N 1
ATOM 1007 C CA . LEU A 1 125 ? 4.507 11.441 3.138 1.00 91.00 125 LEU A CA 1
ATOM 1008 C C . LEU A 1 125 ? 6.000 11.203 3.371 1.00 91.00 125 LEU A C 1
ATOM 1010 O O . LEU A 1 125 ? 6.566 10.193 2.943 1.00 91.00 125 LEU A O 1
ATOM 1014 N N . SER A 1 126 ? 6.641 12.122 4.089 1.00 91.31 126 SER A N 1
ATOM 1015 C CA . SER A 1 126 ? 7.934 11.830 4.701 1.00 91.31 126 SER A CA 1
ATOM 1016 C C . SER A 1 126 ? 7.754 10.915 5.913 1.00 91.31 126 SER A C 1
ATOM 1018 O O . SER A 1 126 ? 6.679 10.854 6.519 1.00 91.31 126 SER A O 1
ATOM 1020 N N . GLU A 1 127 ? 8.827 10.238 6.315 1.00 91.06 127 GLU A N 1
ATOM 1021 C CA . GLU A 1 127 ? 8.830 9.446 7.545 1.00 91.06 127 GLU A CA 1
ATOM 1022 C C . GLU A 1 127 ? 8.444 10.301 8.766 1.00 91.06 127 GLU A C 1
ATOM 1024 O O . GLU A 1 127 ? 7.595 9.900 9.559 1.00 91.06 127 GLU A O 1
ATOM 1029 N N . GLU A 1 128 ? 8.990 11.516 8.878 1.00 93.06 128 GLU A N 1
ATOM 1030 C CA . GLU A 1 128 ? 8.667 12.457 9.959 1.00 93.06 128 GLU A CA 1
ATOM 1031 C C . GLU A 1 128 ? 7.178 12.835 9.979 1.00 93.06 128 GLU A C 1
ATOM 1033 O O . GLU A 1 128 ? 6.560 12.897 11.044 1.00 93.06 128 GLU A O 1
ATOM 1038 N N . GLN A 1 129 ? 6.573 13.061 8.805 1.00 94.38 129 GLN A N 1
ATOM 1039 C CA . GLN A 1 129 ? 5.139 13.336 8.699 1.00 94.38 129 GLN A CA 1
ATOM 1040 C C . GLN A 1 129 ? 4.310 12.134 9.156 1.00 94.38 129 GLN A C 1
ATOM 1042 O O . GLN A 1 129 ? 3.348 12.312 9.903 1.00 94.38 129 GLN A O 1
ATOM 1047 N N . GLN A 1 130 ? 4.695 10.922 8.751 1.00 91.88 130 GLN A N 1
ATOM 1048 C CA . GLN A 1 130 ? 4.021 9.697 9.173 1.00 91.88 130 GLN A CA 1
ATOM 1049 C C . GLN A 1 130 ? 4.119 9.507 10.692 1.00 91.88 130 GLN A C 1
ATOM 1051 O O . GLN A 1 130 ? 3.105 9.283 11.352 1.00 91.88 130 GLN A O 1
ATOM 1056 N N . GLN A 1 131 ? 5.315 9.658 11.268 1.00 90.69 131 GLN A N 1
ATOM 1057 C CA . GLN A 1 131 ? 5.542 9.540 12.711 1.00 90.69 131 GLN A CA 1
ATOM 1058 C C . GLN A 1 131 ? 4.732 10.569 13.505 1.00 90.69 131 GLN A C 1
ATOM 1060 O O . GLN A 1 131 ? 4.109 10.224 14.512 1.00 90.69 131 GLN A O 1
ATOM 1065 N N . LYS A 1 132 ? 4.674 11.818 13.026 1.00 92.94 132 LYS A N 1
ATOM 1066 C CA . LYS A 1 132 ? 3.849 12.866 13.634 1.00 92.94 132 LYS A CA 1
ATOM 1067 C C . LYS A 1 132 ? 2.372 12.470 13.661 1.00 92.94 132 LYS A C 1
ATOM 1069 O O . LYS A 1 132 ? 1.743 12.565 14.710 1.00 92.94 132 LYS A O 1
ATOM 1074 N N . ILE A 1 133 ? 1.837 11.973 12.545 1.00 92.12 133 ILE A N 1
ATOM 1075 C CA . ILE A 1 133 ? 0.429 11.561 12.454 1.00 92.12 133 ILE A CA 1
ATOM 1076 C C . ILE A 1 133 ? 0.137 10.382 13.386 1.00 92.12 133 ILE A C 1
ATOM 1078 O O . ILE A 1 133 ? -0.876 10.395 14.083 1.00 92.12 133 ILE A O 1
ATOM 1082 N N . LEU A 1 134 ? 1.022 9.384 13.442 1.00 89.88 134 LEU A N 1
ATOM 1083 C CA . LEU A 1 134 ? 0.873 8.250 14.359 1.00 89.88 134 LEU A CA 1
ATOM 1084 C C . LEU A 1 134 ? 0.831 8.717 15.816 1.00 89.88 134 LEU A C 1
ATOM 1086 O O . LEU A 1 134 ? -0.035 8.275 16.568 1.00 89.88 134 LEU A O 1
ATOM 1090 N N . SER A 1 135 ? 1.711 9.650 16.193 1.00 89.62 135 SER A N 1
ATOM 1091 C CA . SER A 1 135 ? 1.725 10.221 17.540 1.00 89.62 135 SER A CA 1
ATOM 1092 C C . SER A 1 135 ? 0.456 11.018 17.847 1.00 89.62 135 SER A C 1
ATOM 1094 O O . SER A 1 135 ? -0.099 10.867 18.930 1.00 89.62 135 SER A O 1
ATOM 1096 N N . GLU A 1 136 ? -0.020 11.847 16.914 1.00 91.50 136 GLU A N 1
ATOM 1097 C CA . GLU A 1 136 ? -1.256 12.631 17.070 1.00 91.50 136 GLU A CA 1
ATOM 1098 C C . GLU A 1 136 ? -2.501 11.743 17.184 1.00 91.50 136 GLU A C 1
ATOM 1100 O O . GLU A 1 136 ? -3.465 12.092 17.863 1.00 91.50 136 GLU A O 1
ATOM 1105 N N . LYS A 1 137 ? -2.487 10.586 16.518 1.00 87.75 137 LYS A N 1
ATOM 1106 C CA . LYS A 1 137 ? -3.560 9.586 16.555 1.00 87.75 137 LYS A CA 1
ATOM 1107 C C . LYS A 1 137 ? -3.400 8.571 17.688 1.00 87.75 137 LYS A C 1
ATOM 1109 O O . LYS A 1 137 ? -4.190 7.631 17.757 1.00 87.75 137 LYS A O 1
ATOM 1114 N N . GLU A 1 138 ? -2.391 8.745 18.545 1.00 88.06 138 GLU A N 1
ATOM 1115 C CA . GLU A 1 138 ? -2.042 7.835 19.642 1.00 88.06 138 GLU A CA 1
ATOM 1116 C C . GLU A 1 138 ? -1.863 6.371 19.187 1.00 88.06 138 GLU A C 1
ATOM 1118 O O . GLU A 1 138 ? -2.098 5.418 19.938 1.00 88.06 138 GLU A O 1
ATOM 1123 N N . ILE A 1 139 ? -1.430 6.174 17.937 1.00 84.12 139 ILE A N 1
ATOM 1124 C CA . ILE A 1 139 ? -1.133 4.858 17.375 1.00 84.12 139 ILE A CA 1
ATOM 1125 C C . ILE A 1 139 ? 0.213 4.408 17.933 1.00 84.12 139 ILE A C 1
ATOM 1127 O O . ILE A 1 139 ? 1.263 4.964 17.615 1.00 84.12 139 ILE A O 1
ATOM 1131 N N . LYS A 1 140 ? 0.182 3.390 18.794 1.00 73.31 140 LYS A N 1
ATOM 1132 C CA . LYS A 1 140 ? 1.386 2.854 19.434 1.00 73.31 140 LYS A CA 1
ATOM 1133 C C . LYS A 1 140 ? 2.175 1.978 18.460 1.00 73.31 140 LYS A C 1
ATOM 1135 O O . LYS A 1 140 ? 1.642 1.023 17.905 1.00 73.31 140 LYS A O 1
ATOM 1140 N N . THR A 1 141 ? 3.461 2.264 18.317 1.00 61.41 141 THR A N 1
ATOM 1141 C CA . THR A 1 141 ? 4.471 1.424 17.664 1.00 61.41 141 THR A CA 1
ATOM 1142 C C . THR A 1 141 ? 5.113 0.534 18.741 1.00 61.41 141 THR A C 1
ATOM 1144 O O . THR A 1 141 ? 5.737 1.061 19.660 1.00 61.41 141 THR A O 1
ATOM 1147 N N . PRO A 1 142 ? 4.915 -0.797 18.718 1.00 65.50 142 PRO A N 1
ATOM 1148 C CA . PRO A 1 142 ? 4.885 -1.605 17.510 1.00 65.50 142 PRO A CA 1
ATOM 1149 C C . PRO A 1 142 ? 3.536 -2.297 17.295 1.00 65.50 142 PRO A C 1
ATOM 1151 O O . PRO A 1 142 ? 3.053 -3.061 18.132 1.00 65.50 142 PRO A O 1
ATOM 1154 N N . MET A 1 143 ? 2.958 -2.052 16.124 1.00 71.38 143 MET A N 1
ATOM 1155 C CA . MET A 1 143 ? 1.879 -2.877 15.593 1.00 71.38 143 MET A CA 1
ATOM 1156 C C . MET A 1 143 ? 2.443 -4.216 15.100 1.00 71.38 143 MET A C 1
ATOM 1158 O O . MET A 1 143 ? 3.656 -4.408 15.001 1.00 71.38 143 MET A O 1
ATOM 1162 N N . LEU A 1 144 ? 1.558 -5.176 14.841 1.00 79.00 144 LEU A N 1
ATOM 1163 C CA . LEU A 1 144 ? 1.951 -6.511 14.393 1.00 79.00 144 LEU A CA 1
ATOM 1164 C C . LEU A 1 144 ? 2.780 -6.456 13.095 1.00 79.00 144 LEU A C 1
ATOM 1166 O O . LEU A 1 144 ? 2.465 -5.643 12.228 1.00 79.00 144 LEU A O 1
ATOM 1170 N N . PRO A 1 145 ? 3.764 -7.361 12.911 1.00 83.88 145 PRO A N 1
ATOM 1171 C CA . PRO A 1 145 ? 4.356 -7.609 11.600 1.00 83.88 145 PRO A CA 1
ATOM 1172 C C . PRO A 1 145 ? 3.271 -7.881 10.559 1.00 83.88 145 PRO A C 1
ATOM 1174 O O . PRO A 1 145 ? 2.222 -8.447 10.894 1.00 83.88 145 PRO A O 1
ATOM 1177 N N . ILE A 1 146 ? 3.531 -7.538 9.300 1.00 84.00 146 ILE A N 1
ATOM 1178 C CA . ILE A 1 146 ? 2.545 -7.687 8.229 1.00 84.00 146 ILE A CA 1
ATOM 1179 C C . ILE A 1 146 ? 2.041 -9.136 8.100 1.00 84.00 146 ILE A C 1
ATOM 1181 O O . ILE A 1 146 ? 0.835 -9.348 8.002 1.00 84.00 146 ILE A O 1
ATOM 1185 N N . GLN A 1 147 ? 2.896 -10.147 8.285 1.00 83.50 147 GLN A N 1
ATOM 1186 C CA . GLN A 1 147 ? 2.481 -11.557 8.261 1.00 83.50 147 GLN A CA 1
ATOM 1187 C C . GLN A 1 147 ? 1.479 -11.887 9.379 1.00 83.50 147 GLN A C 1
ATOM 1189 O O . GLN A 1 147 ? 0.530 -12.649 9.194 1.00 83.50 147 GLN A O 1
ATOM 1194 N N . ASN A 1 148 ? 1.656 -11.299 10.565 1.00 85.88 148 ASN A N 1
ATOM 1195 C CA . ASN A 1 148 ? 0.718 -11.473 11.674 1.00 85.88 148 ASN A CA 1
ATOM 1196 C C . ASN A 1 148 ? -0.583 -10.703 11.427 1.00 85.88 148 ASN A C 1
ATOM 1198 O O . ASN A 1 148 ? -1.661 -11.213 11.735 1.00 85.88 148 ASN A O 1
ATOM 1202 N N . PHE A 1 149 ? -0.500 -9.509 10.837 1.00 86.38 149 PHE A N 1
ATOM 1203 C CA . PHE A 1 149 ? -1.677 -8.776 10.385 1.00 86.38 149 PHE A CA 1
ATOM 1204 C C . PHE A 1 149 ? -2.482 -9.602 9.370 1.00 86.38 149 PHE A C 1
ATOM 1206 O O . PHE A 1 149 ? -3.686 -9.767 9.555 1.00 86.38 149 PHE A O 1
ATOM 1213 N N . LEU A 1 150 ? -1.836 -10.188 8.361 1.00 86.81 150 LEU A N 1
ATOM 1214 C CA . LEU A 1 150 ? -2.487 -11.012 7.340 1.00 86.81 150 LEU A CA 1
ATOM 1215 C C . LEU A 1 150 ? -3.105 -12.284 7.924 1.00 86.81 150 LEU A C 1
ATOM 1217 O O . LEU A 1 150 ? -4.230 -12.626 7.573 1.00 86.81 150 LEU A O 1
ATOM 1221 N N . LYS A 1 151 ? -2.444 -12.951 8.875 1.00 85.75 151 LYS A N 1
ATOM 1222 C CA . LYS A 1 151 ? -3.017 -14.120 9.570 1.00 85.75 151 LYS A CA 1
ATOM 1223 C C . LYS A 1 151 ? -4.286 -13.795 10.358 1.00 85.75 151 LYS A C 1
ATOM 1225 O O . LYS A 1 151 ? -5.171 -14.640 10.451 1.00 85.75 151 LYS A O 1
ATOM 1230 N N . LEU A 1 152 ? -4.361 -12.608 10.962 1.00 87.31 152 LEU A N 1
ATOM 1231 C CA . LEU A 1 152 ? -5.501 -12.206 11.793 1.00 87.31 152 LEU A CA 1
ATOM 1232 C C . LEU A 1 152 ? -6.635 -11.552 11.001 1.00 87.31 152 LEU A C 1
ATOM 1234 O O . LEU A 1 152 ? -7.785 -11.614 11.431 1.00 87.31 152 LEU A O 1
ATOM 1238 N N . ASN A 1 153 ? -6.313 -10.874 9.899 1.00 86.69 153 ASN A N 1
ATOM 1239 C CA . ASN A 1 153 ? -7.257 -10.028 9.164 1.00 86.69 153 ASN A CA 1
ATOM 1240 C C . ASN A 1 153 ? -7.541 -10.523 7.746 1.00 86.69 153 ASN A C 1
ATOM 1242 O O . ASN A 1 153 ? -8.574 -10.177 7.177 1.00 86.69 153 ASN A O 1
ATOM 1246 N N . GLY A 1 154 ? -6.632 -11.302 7.170 1.00 86.62 154 GLY A N 1
ATOM 1247 C CA . GLY A 1 154 ? -6.779 -11.882 5.848 1.00 86.62 154 GLY A CA 1
ATOM 1248 C C . GLY A 1 154 ? -7.580 -13.181 5.851 1.00 86.62 154 GLY A C 1
ATOM 1249 O O . GLY A 1 154 ? -7.962 -13.736 6.883 1.00 86.62 154 GLY A O 1
ATOM 1250 N N . LYS A 1 155 ? -7.829 -13.681 4.645 1.00 88.38 155 LYS A N 1
ATOM 1251 C CA . LYS A 1 155 ? -8.441 -14.977 4.370 1.00 88.38 155 LYS A CA 1
ATOM 1252 C C . LYS A 1 155 ? -7.379 -15.911 3.807 1.00 88.38 155 LYS A C 1
ATOM 1254 O O . LYS A 1 155 ? -6.550 -15.512 2.993 1.00 88.38 155 LYS A O 1
ATOM 1259 N N . LYS A 1 156 ? -7.427 -17.180 4.209 1.00 86.50 156 LYS A N 1
ATOM 1260 C CA . LYS A 1 156 ? -6.544 -18.211 3.660 1.00 86.50 156 LYS A CA 1
ATOM 1261 C C . LYS A 1 156 ? -7.107 -18.724 2.337 1.00 86.50 156 LYS A C 1
ATOM 1263 O O . LYS A 1 156 ? -8.128 -19.409 2.341 1.00 86.50 156 LYS A O 1
ATOM 1268 N N . ILE A 1 157 ? -6.411 -18.457 1.236 1.00 80.62 157 ILE A N 1
ATOM 1269 C CA . ILE A 1 157 ? -6.769 -18.948 -0.100 1.00 80.62 157 ILE A CA 1
ATOM 1270 C C . ILE A 1 157 ? -5.837 -20.108 -0.482 1.00 80.62 157 ILE A C 1
ATOM 1272 O O . ILE A 1 157 ? -4.613 -20.041 -0.295 1.00 80.62 157 ILE A O 1
ATOM 1276 N N . LYS A 1 158 ? -6.432 -21.213 -0.949 1.00 74.44 158 LYS A N 1
ATOM 1277 C CA . LYS A 1 158 ? -5.738 -22.373 -1.534 1.00 74.44 158 LYS A CA 1
ATOM 1278 C C . LYS A 1 158 ? -5.815 -22.244 -3.057 1.00 74.44 158 LYS A C 1
ATOM 1280 O O . LYS A 1 158 ? -6.886 -21.902 -3.540 1.00 74.44 158 LYS A O 1
ATOM 1285 N N . ASN A 1 159 ? -4.727 -22.548 -3.769 1.00 67.81 159 ASN A N 1
ATOM 1286 C CA . ASN A 1 159 ? -4.626 -22.428 -5.234 1.00 67.81 159 ASN A CA 1
ATOM 1287 C C . ASN A 1 159 ? -4.937 -21.007 -5.723 1.00 67.81 159 ASN A C 1
ATOM 1289 O O . ASN A 1 159 ? -5.849 -20.787 -6.510 1.00 67.81 159 ASN A O 1
ATOM 1293 N N . TYR A 1 160 ? -4.223 -20.027 -5.176 1.00 66.81 160 TYR A N 1
ATOM 1294 C CA . TYR A 1 160 ? -4.321 -18.660 -5.664 1.00 66.81 160 TYR A CA 1
ATOM 1295 C C . TYR A 1 160 ? -3.557 -18.576 -6.988 1.00 66.81 160 TYR A C 1
ATOM 1297 O O . TYR A 1 160 ? -2.330 -18.629 -6.990 1.00 66.81 160 TYR A O 1
ATOM 1305 N N . GLU A 1 161 ? -4.296 -18.554 -8.093 1.00 61.88 161 GLU A N 1
ATOM 1306 C CA . GLU A 1 161 ? -3.761 -18.562 -9.464 1.00 61.88 161 GLU A CA 1
ATOM 1307 C C . GLU A 1 161 ? -3.868 -17.185 -10.142 1.00 61.88 161 GLU A C 1
ATOM 1309 O O . GLU A 1 161 ? -3.361 -16.998 -11.245 1.00 61.88 161 GLU A O 1
ATOM 1314 N N . GLU A 1 162 ? -4.504 -16.209 -9.488 1.00 57.06 162 GLU A N 1
ATOM 1315 C CA . GLU A 1 162 ? -4.669 -14.861 -10.028 1.00 57.06 162 GLU A CA 1
ATOM 1316 C C . GLU A 1 162 ? -3.430 -14.020 -9.732 1.00 57.06 162 GLU A C 1
ATOM 1318 O O . GLU A 1 162 ? -3.208 -13.566 -8.612 1.00 57.06 162 GLU A O 1
ATOM 1323 N N . TYR A 1 163 ? -2.623 -13.779 -10.758 1.00 58.12 163 TYR A N 1
ATOM 1324 C CA . TYR A 1 163 ? -1.796 -12.583 -10.761 1.00 58.12 163 TYR A CA 1
ATOM 1325 C C . TYR A 1 163 ? -2.746 -11.376 -10.884 1.00 58.12 163 TYR A C 1
ATOM 1327 O O . TYR A 1 163 ? -3.745 -11.445 -11.599 1.00 58.12 163 TYR A O 1
ATOM 1335 N N . GLU A 1 164 ? -2.500 -10.286 -10.152 1.00 59.00 164 GLU A N 1
ATOM 1336 C CA . GLU A 1 164 ? -3.244 -9.036 -10.362 1.00 59.00 164 GLU A CA 1
ATOM 1337 C C . GLU A 1 164 ? -3.211 -8.674 -11.858 1.00 59.00 164 GLU A C 1
ATOM 1339 O O . GLU A 1 164 ? -2.225 -9.003 -12.514 1.00 59.00 164 GLU A O 1
ATOM 1344 N N . PRO A 1 165 ? -4.227 -7.998 -12.420 1.00 53.66 165 PRO A N 1
ATOM 1345 C CA . PRO A 1 165 ? -4.293 -7.724 -13.858 1.00 53.66 165 PRO A CA 1
ATOM 1346 C C . PRO A 1 165 ? -2.994 -7.161 -14.465 1.00 53.66 165 PRO A C 1
ATOM 1348 O O . PRO A 1 165 ? -2.563 -7.625 -15.517 1.00 53.66 165 PRO A O 1
ATOM 1351 N N . TRP A 1 166 ? -2.309 -6.268 -13.739 1.00 55.97 166 TRP A N 1
ATOM 1352 C CA . TRP A 1 166 ? -1.013 -5.681 -14.115 1.00 55.97 166 TRP A CA 1
ATOM 1353 C C . TRP A 1 166 ? 0.188 -6.649 -14.043 1.00 55.97 166 TRP A C 1
ATOM 1355 O O . TRP A 1 166 ? 1.279 -6.310 -14.477 1.00 55.97 166 TRP A O 1
ATOM 1365 N N . MET A 1 167 ? 0.008 -7.836 -13.462 1.00 49.69 167 MET A N 1
ATOM 1366 C CA . MET A 1 167 ? 0.971 -8.940 -13.385 1.00 49.69 167 MET A CA 1
ATOM 1367 C C . MET A 1 167 ? 0.602 -10.125 -14.296 1.00 49.69 167 MET A C 1
ATOM 1369 O O . MET A 1 167 ? 1.462 -10.964 -14.562 1.00 49.69 167 MET A O 1
ATOM 1373 N N . THR A 1 168 ? -0.660 -10.289 -14.708 1.00 42.94 168 THR A N 1
ATOM 1374 C CA . THR A 1 168 ? -1.073 -11.350 -15.655 1.00 42.94 168 THR A CA 1
ATOM 1375 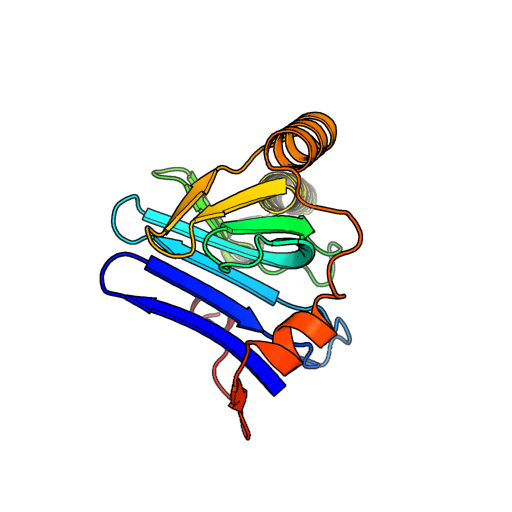C C . THR A 1 168 ? -0.851 -10.961 -17.104 1.00 42.94 168 THR A C 1
ATOM 1377 O O . THR A 1 168 ? -0.637 -11.836 -17.942 1.00 42.94 168 THR A O 1
ATOM 1380 N N . GLU A 1 169 ? -0.964 -9.678 -17.420 1.00 38.94 169 GLU A N 1
ATOM 1381 C CA . GLU A 1 169 ? -0.817 -9.213 -18.784 1.00 38.94 169 GLU A CA 1
ATOM 1382 C C . GLU A 1 169 ? 0.625 -8.751 -18.993 1.00 38.94 169 GLU A C 1
ATOM 1384 O O . GLU A 1 169 ? 0.982 -7.676 -18.531 1.00 38.94 169 GLU A O 1
ATOM 1389 N N . HIS A 1 170 ? 1.397 -9.591 -19.704 1.00 40.41 170 HIS A N 1
ATOM 1390 C CA . HIS A 1 170 ? 2.398 -9.284 -20.753 1.00 40.41 170 HIS A CA 1
ATOM 1391 C C . HIS A 1 170 ? 3.585 -10.264 -20.732 1.00 40.41 170 HIS A C 1
ATOM 1393 O O . HIS A 1 170 ? 4.408 -10.255 -19.789 1.00 40.41 170 HIS A O 1
#

Secondary structure (DSSP, 8-state):
-EEEEEE-SSEEEEEE----TTSS-----EEEEEETTTTEEEEEEEEEEEEE-TTS-EEEEEEE---TTT--EEEEETTEEEEHHHHHHH--SHHHHHHHHHHHHHHHSEEEEEETTT--EEEEE-HHHHHHHHHHTT--S-PPPHHHHHHHHSEE-SS-----HHHH--